Protein AF-A0A2V5PCW4-F1 (afdb_monomer_lite)

Structure (mmCIF, N/CA/C/O backbone):
data_AF-A0A2V5PCW4-F1
#
_entry.id   AF-A0A2V5PC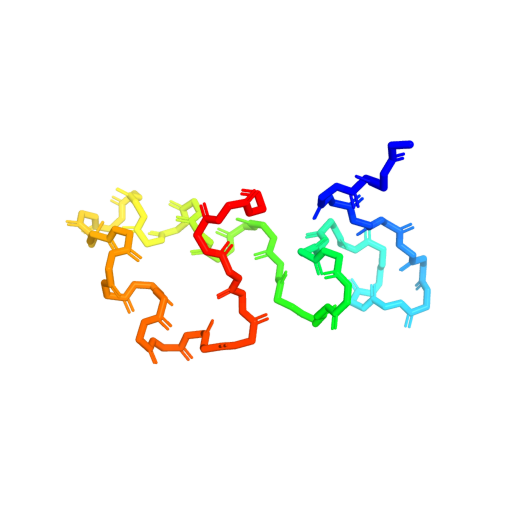W4-F1
#
loop_
_atom_site.group_PDB
_atom_site.id
_atom_site.type_symbol
_atom_site.label_atom_id
_atom_site.label_alt_id
_atom_site.label_comp_id
_atom_site.label_asym_id
_atom_site.label_entity_id
_atom_site.label_seq_id
_atom_site.pdbx_PDB_ins_code
_atom_site.Cartn_x
_atom_site.Cartn_y
_atom_site.Cartn_z
_atom_site.occupancy
_atom_site.B_iso_or_equiv
_atom_site.auth_seq_id
_atom_site.auth_comp_id
_atom_site.auth_asym_id
_atom_site.auth_atom_id
_atom_site.pdbx_PDB_model_num
ATOM 1 N N . MET A 1 1 ? -5.089 -14.980 -15.171 1.00 47.03 1 MET A N 1
ATOM 2 C CA . MET A 1 1 ? -5.185 -14.383 -13.825 1.00 47.03 1 MET A CA 1
ATOM 3 C C . MET A 1 1 ? -4.007 -13.445 -13.678 1.00 47.03 1 MET A C 1
ATOM 5 O O . MET A 1 1 ? -2.877 -13.909 -13.751 1.00 47.03 1 MET A O 1
ATOM 9 N N . SER A 1 2 ? -4.262 -12.143 -13.617 1.00 69.44 2 SER A N 1
ATOM 10 C CA . SER A 1 2 ? -3.212 -11.135 -13.459 1.00 69.44 2 SER A CA 1
ATOM 11 C C . SER A 1 2 ? -2.791 -11.105 -11.991 1.00 69.44 2 SER A C 1
ATOM 13 O O . SER A 1 2 ? -3.658 -11.063 -11.124 1.00 69.44 2 SER A O 1
ATOM 15 N N . SER A 1 3 ? -1.489 -11.178 -11.708 1.00 85.81 3 SER A N 1
ATOM 16 C CA . SER A 1 3 ? -0.983 -11.063 -10.335 1.00 85.81 3 SER A CA 1
ATOM 17 C C . SER A 1 3 ? -1.241 -9.655 -9.803 1.00 85.81 3 SER A C 1
ATOM 19 O O . SER A 1 3 ? -0.996 -8.680 -10.512 1.00 85.81 3 SER A O 1
ATOM 21 N N . VAL A 1 4 ? -1.723 -9.560 -8.568 1.00 92.50 4 VAL A N 1
ATOM 22 C CA . VAL A 1 4 ? -2.038 -8.294 -7.886 1.00 92.50 4 VAL A CA 1
ATOM 23 C C . VAL A 1 4 ? -0.800 -7.621 -7.299 1.00 92.50 4 VAL A C 1
ATOM 25 O O . VAL A 1 4 ? -0.749 -6.401 -7.175 1.00 92.50 4 VAL A O 1
ATOM 28 N N . VAL A 1 5 ? 0.246 -8.411 -7.053 1.00 94.06 5 VAL A N 1
ATOM 29 C CA . VAL A 1 5 ? 1.583 -7.942 -6.687 1.00 94.06 5 VAL A CA 1
ATOM 30 C C . VAL A 1 5 ? 2.534 -8.184 -7.855 1.00 94.06 5 VAL A C 1
ATOM 32 O O . VAL A 1 5 ? 2.539 -9.267 -8.452 1.00 94.06 5 VAL A O 1
ATOM 35 N N . LYS A 1 6 ? 3.362 -7.186 -8.171 1.00 94.19 6 LYS A N 1
ATOM 36 C CA . LYS A 1 6 ? 4.475 -7.299 -9.117 1.00 94.19 6 LYS A CA 1
ATOM 37 C C . LYS A 1 6 ? 5.788 -7.052 -8.379 1.00 94.19 6 LYS A C 1
ATOM 39 O O . LYS A 1 6 ? 5.910 -6.090 -7.627 1.00 94.19 6 LYS A O 1
ATOM 44 N N . ILE A 1 7 ? 6.766 -7.914 -8.635 1.00 94.06 7 ILE A N 1
ATOM 45 C CA . ILE A 1 7 ? 8.154 -7.738 -8.212 1.00 94.06 7 ILE A CA 1
ATOM 46 C C . ILE A 1 7 ? 8.967 -7.545 -9.484 1.00 94.06 7 ILE A C 1
ATOM 48 O O . ILE A 1 7 ? 8.940 -8.395 -10.374 1.00 94.06 7 ILE A O 1
ATOM 52 N N . ASP A 1 8 ? 9.642 -6.410 -9.590 1.00 91.06 8 ASP A N 1
ATOM 53 C CA . ASP A 1 8 ? 10.423 -6.046 -10.765 1.00 91.06 8 ASP A CA 1
ATOM 54 C C . ASP A 1 8 ? 11.707 -5.354 -10.290 1.00 91.06 8 ASP A C 1
ATOM 56 O O . ASP A 1 8 ? 11.602 -4.308 -9.653 1.00 91.06 8 ASP A O 1
ATOM 60 N N . PRO A 1 9 ? 12.907 -5.912 -10.539 1.00 92.00 9 PRO A N 1
ATOM 61 C CA . PRO A 1 9 ? 14.167 -5.319 -10.088 1.00 92.00 9 PRO A CA 1
ATOM 62 C C . PRO A 1 9 ? 14.376 -3.872 -10.554 1.00 92.00 9 PRO A C 1
ATOM 64 O O . PRO A 1 9 ? 15.083 -3.115 -9.891 1.00 92.00 9 PRO A O 1
ATOM 67 N N . GLU A 1 10 ? 13.749 -3.476 -11.666 1.00 90.56 10 GLU A N 1
ATOM 68 C CA . GLU A 1 10 ? 13.824 -2.116 -12.207 1.00 90.56 10 GLU A CA 1
ATOM 69 C C . GLU A 1 10 ? 12.830 -1.145 -11.538 1.00 90.56 10 GLU A C 1
ATOM 71 O O . GLU A 1 10 ? 12.919 0.070 -11.723 1.00 90.56 10 GLU A O 1
ATOM 76 N N . ILE A 1 11 ? 11.885 -1.652 -10.737 1.00 84.62 11 ILE A N 1
ATOM 77 C CA . ILE A 1 11 ? 10.871 -0.866 -10.024 1.00 84.62 11 ILE A CA 1
ATOM 78 C C . ILE A 1 11 ? 11.130 -0.967 -8.523 1.00 84.62 11 ILE A C 1
ATOM 80 O O . ILE A 1 11 ? 11.110 -2.052 -7.951 1.00 84.62 11 ILE A O 1
ATOM 84 N N . MET A 1 12 ? 11.348 0.176 -7.865 1.00 87.06 12 MET A N 1
ATOM 85 C CA . MET A 1 12 ? 11.564 0.237 -6.410 1.00 87.06 12 MET A CA 1
ATOM 86 C C . MET A 1 12 ? 12.636 -0.758 -5.918 1.00 87.06 12 MET A C 1
ATOM 88 O O . MET A 1 12 ? 12.495 -1.359 -4.857 1.00 87.06 12 MET A O 1
ATOM 92 N N . SER A 1 13 ? 13.697 -0.967 -6.709 1.00 90.50 13 SER A N 1
ATOM 93 C CA . SER A 1 13 ? 14.790 -1.909 -6.412 1.00 90.50 13 SER A CA 1
ATOM 94 C C . SER A 1 13 ? 14.330 -3.353 -6.157 1.00 90.50 13 SER A C 1
ATOM 96 O O . SER A 1 13 ? 14.946 -4.070 -5.369 1.00 90.50 13 SER A O 1
ATOM 98 N N . GLY A 1 14 ? 13.239 -3.789 -6.796 1.00 92.00 14 GLY A N 1
ATOM 99 C CA . GLY A 1 14 ? 12.674 -5.121 -6.584 1.00 92.00 14 GLY A CA 1
ATOM 100 C C . GLY A 1 14 ? 11.767 -5.231 -5.361 1.00 92.00 14 GLY A C 1
ATOM 101 O O . GLY A 1 14 ? 11.452 -6.346 -4.948 1.00 92.00 14 GLY A O 1
ATOM 102 N N . ALA A 1 15 ? 11.330 -4.116 -4.773 1.00 95.12 15 ALA A N 1
ATOM 103 C CA . ALA A 1 15 ? 10.298 -4.160 -3.746 1.00 95.12 15 ALA A CA 1
ATOM 104 C C . ALA A 1 15 ? 8.974 -4.691 -4.338 1.00 95.12 15 ALA A C 1
ATOM 106 O O . ALA A 1 15 ? 8.607 -4.326 -5.459 1.00 95.12 15 ALA A O 1
ATOM 107 N N . PRO A 1 16 ? 8.222 -5.531 -3.604 1.00 95.38 16 PRO A N 1
ATOM 108 C CA . PRO A 1 16 ? 6.876 -5.914 -4.006 1.00 95.38 16 PRO A CA 1
ATOM 109 C C . PRO A 1 16 ? 5.955 -4.693 -4.050 1.00 95.38 16 PRO A C 1
ATOM 111 O O . PRO A 1 16 ? 5.757 -4.023 -3.034 1.00 95.38 16 PRO A O 1
ATOM 114 N N . CYS A 1 17 ? 5.368 -4.425 -5.215 1.00 96.12 17 CYS A N 1
ATOM 115 C CA . CYS A 1 17 ? 4.435 -3.319 -5.427 1.00 96.12 17 CYS A CA 1
ATOM 116 C C . CYS A 1 17 ? 3.075 -3.819 -5.917 1.00 96.12 17 CYS A C 1
ATOM 118 O O . CYS A 1 17 ? 2.989 -4.859 -6.578 1.00 96.12 17 CYS A O 1
ATOM 120 N N . PHE A 1 18 ? 2.019 -3.040 -5.668 1.00 95.56 18 PHE A N 1
ATOM 121 C CA . PHE A 1 18 ? 0.723 -3.268 -6.309 1.00 95.56 18 PHE A CA 1
ATOM 122 C C . PHE A 1 18 ? 0.885 -3.195 -7.828 1.00 95.56 18 PHE A C 1
ATOM 124 O O . PHE A 1 18 ? 1.467 -2.244 -8.364 1.00 95.56 18 PHE A O 1
ATOM 131 N N . ALA A 1 19 ? 0.388 -4.207 -8.534 1.00 94.00 19 ALA A N 1
ATOM 132 C CA . ALA A 1 19 ? 0.562 -4.335 -9.971 1.00 94.00 19 ALA A CA 1
ATOM 133 C C . ALA A 1 19 ? -0.010 -3.114 -10.709 1.00 94.00 19 ALA A C 1
ATOM 135 O O . ALA A 1 19 ? -1.125 -2.673 -10.444 1.00 94.00 19 ALA A O 1
ATOM 136 N N . GLY A 1 20 ? 0.769 -2.564 -11.645 1.00 91.81 20 GLY A N 1
ATOM 137 C CA . GLY A 1 20 ? 0.403 -1.342 -12.371 1.00 91.81 20 GLY A CA 1
ATOM 138 C C . GLY A 1 20 ? 0.692 -0.042 -11.615 1.00 91.81 20 GLY A C 1
ATOM 139 O O . GLY A 1 20 ? 0.462 1.033 -12.161 1.00 91.81 20 GLY A O 1
ATOM 140 N N . THR A 1 21 ? 1.248 -0.122 -10.405 1.00 93.31 21 THR A N 1
ATOM 141 C CA . THR A 1 21 ? 1.644 1.037 -9.600 1.00 93.31 21 THR A CA 1
ATOM 142 C C . THR A 1 21 ? 3.126 0.955 -9.218 1.00 93.31 21 THR A C 1
ATOM 144 O O . THR A 1 21 ? 3.816 -0.024 -9.510 1.00 93.31 21 THR A O 1
ATOM 147 N N . ARG A 1 22 ? 3.619 1.996 -8.541 1.00 93.94 22 ARG A N 1
ATOM 148 C CA . ARG A 1 22 ? 4.906 1.980 -7.825 1.00 93.94 22 ARG A CA 1
ATOM 149 C C . ARG A 1 22 ? 4.716 2.012 -6.306 1.00 93.94 22 ARG A C 1
ATOM 151 O O . ARG A 1 22 ? 5.642 2.376 -5.593 1.00 93.94 22 ARG A O 1
ATOM 158 N N . VAL A 1 23 ? 3.516 1.681 -5.827 1.00 95.50 23 VAL A N 1
ATOM 159 C CA . VAL A 1 23 ? 3.171 1.690 -4.404 1.00 95.50 23 VAL A CA 1
ATOM 160 C C . VAL A 1 23 ? 3.608 0.354 -3.799 1.00 95.50 23 VAL A C 1
ATOM 162 O O . VAL A 1 23 ? 3.107 -0.689 -4.233 1.00 95.50 23 VAL A O 1
ATOM 165 N N .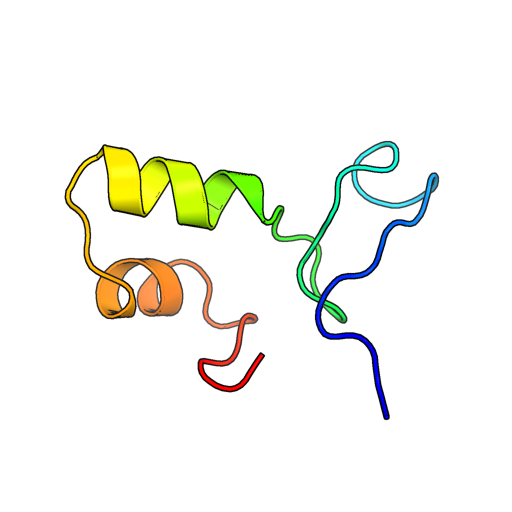 PRO A 1 24 ? 4.561 0.339 -2.851 1.00 96.25 24 PRO A N 1
ATOM 166 C CA . PRO A 1 24 ? 4.976 -0.883 -2.173 1.00 96.25 24 PRO A CA 1
ATOM 167 C C . PRO A 1 24 ? 3.840 -1.482 -1.344 1.00 96.25 24 PRO A C 1
ATOM 169 O O . PRO A 1 24 ? 3.063 -0.753 -0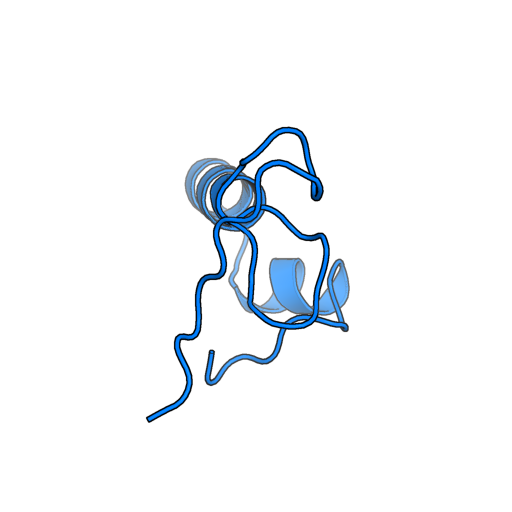.732 1.00 96.25 24 PRO A O 1
ATOM 172 N N . ILE A 1 25 ? 3.796 -2.812 -1.252 1.00 95.69 25 ILE A N 1
ATOM 173 C CA . ILE A 1 25 ? 2.865 -3.506 -0.346 1.00 95.69 25 ILE A CA 1
ATOM 174 C C . ILE A 1 25 ? 3.148 -3.137 1.117 1.00 95.69 25 ILE A C 1
ATOM 176 O O . ILE A 1 25 ? 2.224 -3.072 1.921 1.00 95.69 25 ILE A O 1
ATOM 180 N N . GLN A 1 26 ? 4.409 -2.831 1.443 1.00 96.38 26 GLN A N 1
ATOM 181 C CA . GLN A 1 26 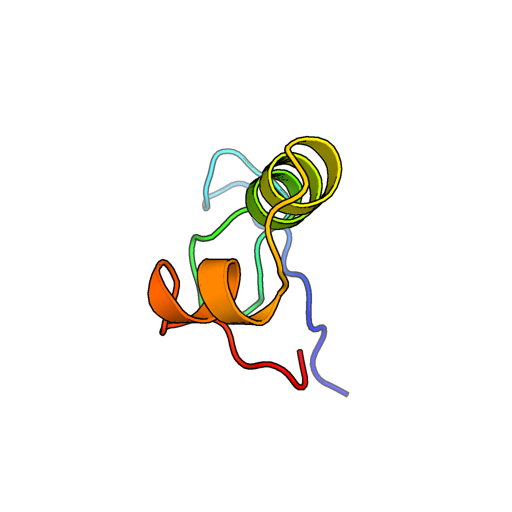? 4.812 -2.400 2.781 1.00 96.38 26 GLN A CA 1
ATOM 182 C C . GLN A 1 26 ? 4.025 -1.174 3.259 1.00 96.38 26 GLN A C 1
ATOM 184 O O . GLN A 1 26 ? 3.601 -1.163 4.403 1.00 96.38 26 GLN A O 1
ATOM 189 N N . ASN A 1 27 ? 3.728 -0.210 2.381 1.00 96.56 27 ASN A N 1
ATOM 190 C CA . ASN A 1 27 ? 2.966 0.979 2.766 1.00 96.56 27 ASN A CA 1
ATOM 191 C C . ASN A 1 27 ? 1.578 0.621 3.318 1.00 96.56 27 ASN A C 1
ATOM 193 O O . ASN A 1 27 ? 1.137 1.225 4.285 1.00 96.56 27 ASN A O 1
ATOM 197 N N . LEU A 1 28 ? 0.895 -0.369 2.727 1.00 96.75 28 LEU A N 1
ATOM 198 C CA . LEU A 1 28 ? -0.394 -0.827 3.253 1.00 96.75 28 LEU A CA 1
ATOM 199 C C . LEU A 1 28 ? -0.222 -1.446 4.645 1.00 96.75 28 LEU A C 1
ATOM 201 O O . LEU A 1 28 ? -1.033 -1.195 5.528 1.00 96.75 28 LEU A O 1
ATOM 205 N N . ILE A 1 29 ? 0.824 -2.252 4.842 1.00 96.88 29 ILE A N 1
ATOM 206 C CA . ILE A 1 29 ? 1.111 -2.874 6.141 1.00 96.88 29 ILE A CA 1
ATOM 207 C C . ILE A 1 29 ? 1.377 -1.792 7.192 1.00 96.88 29 ILE A C 1
ATOM 209 O O . ILE A 1 29 ? 0.778 -1.848 8.259 1.00 96.88 29 ILE A O 1
ATOM 213 N N . ASP A 1 30 ? 2.188 -0.785 6.866 1.00 97.75 30 ASP A N 1
ATOM 214 C CA . ASP A 1 30 ? 2.535 0.310 7.776 1.00 97.75 30 ASP A CA 1
ATOM 215 C C . ASP A 1 30 ? 1.293 1.109 8.214 1.00 97.75 30 ASP A C 1
ATOM 217 O O . ASP A 1 30 ? 1.159 1.425 9.393 1.00 97.75 30 ASP A O 1
ATOM 221 N N . TYR A 1 31 ? 0.356 1.387 7.295 1.00 97.50 31 TYR A N 1
ATOM 222 C CA . TYR A 1 31 ? -0.924 2.041 7.619 1.00 97.50 31 TYR A CA 1
ATOM 223 C C . TYR A 1 31 ? -1.745 1.189 8.596 1.00 97.50 31 TYR A C 1
ATOM 225 O O . TYR A 1 31 ? -2.206 1.672 9.629 1.00 97.50 31 TYR A O 1
ATOM 233 N N . LEU A 1 32 ? -1.878 -0.111 8.313 1.00 96.94 32 LEU A N 1
ATOM 234 C CA . LEU A 1 32 ? -2.630 -1.024 9.177 1.00 96.94 32 LEU A CA 1
ATOM 235 C C . LEU A 1 32 ? -1.975 -1.194 10.558 1.00 96.94 32 LEU A C 1
ATOM 237 O O . LEU A 1 32 ? -2.682 -1.305 11.559 1.00 96.94 32 LEU A O 1
ATOM 241 N N . GLU A 1 33 ? -0.642 -1.199 10.633 1.00 97.75 33 GLU A N 1
ATOM 242 C CA . GLU A 1 33 ? 0.101 -1.207 11.900 1.00 97.75 33 GLU A CA 1
ATOM 243 C C . GLU A 1 33 ? -0.031 0.121 12.661 1.00 97.75 33 GLU A C 1
ATOM 245 O O . GLU A 1 33 ? -0.081 0.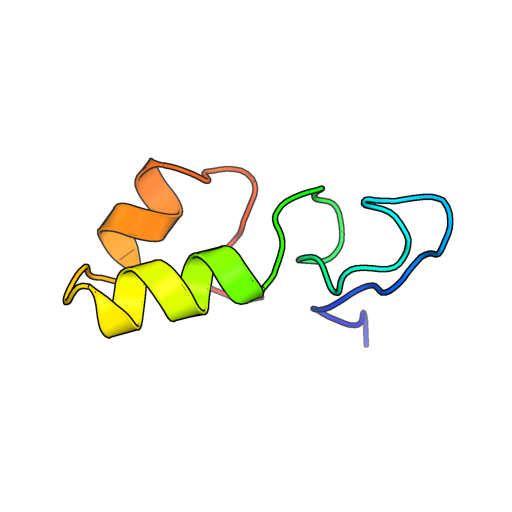117 13.893 1.00 97.75 33 GLU A O 1
ATOM 250 N N . GLY A 1 34 ? -0.140 1.243 11.942 1.00 97.12 34 GLY A N 1
ATOM 251 C CA . GLY A 1 34 ? -0.433 2.571 12.488 1.00 97.12 34 GLY A CA 1
ATOM 252 C C . GLY A 1 34 ? -1.855 2.722 13.036 1.00 97.12 34 GLY A C 1
ATOM 253 O O . GLY A 1 34 ? -2.111 3.621 13.838 1.00 97.12 34 GLY A O 1
ATOM 254 N N . GLY A 1 35 ? -2.756 1.804 12.674 1.00 97.69 35 GLY A N 1
ATOM 255 C CA . GLY A 1 35 ? -4.169 1.832 13.050 1.00 97.69 35 GLY A CA 1
ATOM 256 C C . GLY A 1 35 ? -5.061 2.566 12.049 1.00 97.69 35 GLY A C 1
ATOM 257 O O . GLY A 1 35 ? -6.250 2.736 12.329 1.00 97.69 35 GLY A O 1
ATOM 258 N N . ASP A 1 36 ? -4.509 2.958 10.902 1.00 98.00 36 ASP A N 1
ATOM 259 C CA . ASP A 1 36 ? -5.255 3.562 9.807 1.00 98.00 36 ASP A CA 1
ATOM 260 C C . ASP A 1 36 ? -6.096 2.502 9.080 1.00 98.00 36 ASP A C 1
ATOM 262 O O . ASP A 1 36 ? -5.821 1.295 9.072 1.00 98.00 36 ASP A O 1
ATOM 266 N N . SER A 1 37 ? -7.172 2.962 8.459 1.00 97.31 37 SER A N 1
ATOM 267 C CA . SER A 1 37 ? -8.093 2.139 7.692 1.00 97.31 37 SER A CA 1
ATOM 268 C C . SER A 1 37 ? -7.612 1.920 6.255 1.00 97.31 37 SER A C 1
ATOM 270 O O . SER A 1 37 ? -6.848 2.691 5.676 1.00 97.31 37 SER A O 1
ATOM 272 N N . ILE A 1 38 ? -8.137 0.866 5.622 1.00 96.69 38 ILE A N 1
ATOM 273 C CA . ILE A 1 38 ? -7.923 0.626 4.185 1.00 96.69 38 ILE A CA 1
ATOM 274 C C . ILE A 1 38 ? -8.462 1.796 3.350 1.00 96.69 38 ILE A C 1
ATOM 276 O O . ILE A 1 38 ? -7.913 2.091 2.294 1.00 96.69 38 ILE A O 1
ATOM 280 N N . ASP A 1 39 ? -9.539 2.448 3.794 1.00 97.50 39 ASP A N 1
ATOM 281 C CA . ASP A 1 39 ? -10.134 3.565 3.061 1.00 97.50 39 ASP A CA 1
ATOM 282 C C . ASP A 1 39 ? -9.191 4.778 3.051 1.00 97.50 39 ASP A C 1
ATOM 284 O O . ASP A 1 39 ? -8.935 5.317 1.978 1.00 97.50 39 ASP A O 1
ATOM 288 N N . GLU A 1 40 ? -8.573 5.112 4.189 1.00 97.56 40 GLU A N 1
ATOM 289 C CA . GLU A 1 40 ? -7.547 6.166 4.282 1.00 97.56 40 GLU A CA 1
ATOM 290 C C . GLU A 1 40 ? -6.336 5.863 3.387 1.00 97.56 40 GLU A C 1
ATOM 292 O O . GLU A 1 40 ? -5.890 6.718 2.623 1.00 97.56 40 GLU A O 1
ATOM 297 N N . PHE A 1 41 ? -5.857 4.614 3.377 1.00 97.75 41 PHE A N 1
ATOM 298 C CA . PHE A 1 41 ? -4.791 4.200 2.459 1.00 97.75 41 PHE A CA 1
ATOM 299 C C . PHE A 1 41 ? -5.174 4.402 0.980 1.00 97.75 41 PHE A C 1
ATOM 301 O O . PHE A 1 41 ? -4.354 4.847 0.175 1.00 97.75 41 PHE A O 1
ATOM 308 N N . LEU A 1 42 ? -6.408 4.067 0.591 1.00 97.12 42 LEU A N 1
ATOM 309 C CA . LEU A 1 42 ? -6.870 4.206 -0.795 1.00 97.12 42 LEU A CA 1
ATOM 310 C C . LEU A 1 42 ? -7.097 5.670 -1.200 1.00 97.12 42 LEU A C 1
ATOM 312 O O . LEU A 1 42 ? -6.953 5.993 -2.381 1.00 97.12 42 LEU A O 1
ATOM 316 N N . GLU A 1 43 ? -7.431 6.545 -0.252 1.00 97.19 43 GLU A N 1
ATOM 317 C CA . GLU A 1 43 ? -7.506 7.993 -0.473 1.00 97.19 43 GLU A CA 1
ATOM 318 C C . GLU A 1 43 ? -6.120 8.590 -0.759 1.00 97.19 43 GLU A C 1
ATOM 320 O O . GLU A 1 43 ? -5.973 9.370 -1.705 1.00 97.19 43 GLU A O 1
ATOM 325 N N . ASP A 1 44 ? -5.096 8.154 -0.022 1.00 96.81 44 ASP A N 1
ATOM 326 C CA . ASP A 1 44 ? -3.707 8.587 -0.223 1.00 96.81 44 ASP A CA 1
ATOM 327 C C . ASP A 1 44 ? -3.056 7.953 -1.467 1.00 96.81 44 ASP A C 1
ATOM 329 O O . ASP A 1 44 ? -2.238 8.581 -2.152 1.00 96.81 44 ASP A O 1
ATOM 333 N N . PHE A 1 45 ? -3.443 6.720 -1.811 1.00 96.50 45 PHE A N 1
ATOM 334 C CA . PHE A 1 45 ? -2.942 5.977 -2.970 1.00 96.50 45 PHE A CA 1
ATOM 335 C C . PHE A 1 45 ? -4.060 5.615 -3.965 1.00 96.50 45 PHE A C 1
ATOM 337 O O . PHE A 1 45 ? -4.293 4.431 -4.225 1.00 96.50 45 PHE A O 1
ATOM 344 N N . PRO A 1 46 ? -4.665 6.595 -4.670 1.00 95.62 46 PRO A N 1
ATOM 345 C CA . PRO A 1 46 ? -5.810 6.365 -5.563 1.00 95.62 46 PRO A CA 1
ATOM 346 C C . PRO A 1 46 ? -5.479 5.523 -6.808 1.00 95.62 46 PRO A C 1
ATOM 348 O O . PRO A 1 46 ? -6.364 5.139 -7.571 1.00 95.62 46 PRO A O 1
ATOM 351 N N . SER A 1 47 ? -4.191 5.249 -7.048 1.00 94.94 47 SER A N 1
ATOM 352 C CA . SER A 1 47 ? -3.739 4.319 -8.092 1.00 94.94 47 SER A CA 1
ATOM 353 C C . SER A 1 47 ? -3.902 2.843 -7.713 1.00 94.94 47 SER A C 1
ATOM 355 O O . SER A 1 47 ? -3.875 1.991 -8.601 1.00 94.94 47 SER A O 1
ATOM 357 N N . VAL A 1 48 ? -4.068 2.544 -6.420 1.00 96.31 48 VAL A N 1
ATOM 358 C CA . VAL A 1 48 ? -4.357 1.202 -5.914 1.00 96.31 48 VAL A CA 1
ATOM 359 C C . VAL A 1 48 ? -5.872 1.022 -5.875 1.00 96.31 48 VAL A C 1
ATOM 361 O O . VAL A 1 48 ? -6.609 1.899 -5.432 1.00 96.31 48 VAL A O 1
ATOM 364 N N . ARG A 1 49 ? -6.360 -0.115 -6.369 1.00 93.50 49 ARG A N 1
ATOM 365 C CA . ARG A 1 49 ? -7.785 -0.457 -6.354 1.00 93.50 49 ARG A CA 1
ATOM 366 C C . ARG A 1 49 ? -8.058 -1.452 -5.236 1.00 93.50 49 ARG A C 1
ATOM 368 O O . ARG A 1 49 ? -7.276 -2.366 -5.011 1.00 93.50 49 ARG A O 1
ATOM 375 N N . ARG A 1 50 ? -9.214 -1.311 -4.587 1.00 93.12 50 ARG A N 1
ATOM 376 C CA . ARG A 1 50 ? -9.634 -2.158 -3.456 1.00 93.12 50 ARG A CA 1
ATOM 377 C C . ARG A 1 50 ? -9.716 -3.657 -3.777 1.00 93.12 50 ARG A C 1
ATOM 379 O O 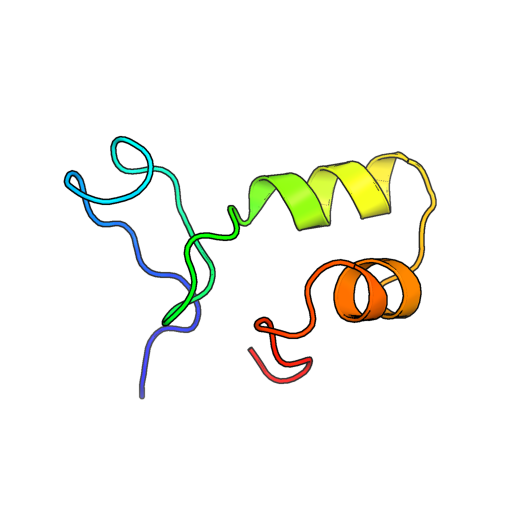. ARG A 1 50 ? -9.657 -4.475 -2.873 1.00 93.12 50 ARG A O 1
ATOM 386 N N . ASP A 1 51 ? -9.943 -4.010 -5.036 1.00 91.56 51 ASP A N 1
ATOM 387 C CA . ASP A 1 51 ? -10.069 -5.393 -5.505 1.00 91.56 51 ASP A CA 1
ATOM 388 C C . ASP A 1 51 ? -8.734 -6.031 -5.922 1.00 91.56 51 ASP A C 1
ATOM 390 O O . ASP A 1 51 ? -8.743 -7.174 -6.385 1.00 91.56 51 ASP A O 1
ATOM 394 N N . GLN A 1 52 ? -7.618 -5.298 -5.817 1.00 88.06 52 GLN A N 1
ATOM 395 C CA . GLN A 1 52 ? -6.275 -5.871 -5.928 1.00 88.06 52 GLN A CA 1
ATOM 396 C C . GLN A 1 52 ? -5.947 -6.714 -4.695 1.00 88.06 52 GLN A C 1
ATOM 398 O O . GLN A 1 52 ? -6.402 -6.373 -3.586 1.00 88.06 52 GLN A O 1
#

Foldseek 3Di:
DDDQWDFDCVAPNRAIDGPPDSHHPVVVVVCVVVVHDPVVVCVVVVVRDPVD

Radius of gyration: 11.06 Å; chains: 1; bounding box: 25×23×27 Å

pLDDT: mean 93.16, std 7.97, range [47.03, 98.0]

Secondary structure (DSSP, 8-state):
---SEE--TTSGGG--EETTS--BHHHHHHHHHHT--HHHHHHH-TTS-TT-

Sequence (52 aa):
MSSVVKIDPEIMSGAPCFAGTRVPIQNLIDYLEGGDSIDEFLEDFPSVRRDQ